Protein AF-0000000087529196 (afdb_homodimer)

Structure (mmCIF, N/CA/C/O backbone):
data_AF-0000000087529196-model_v1
#
loop_
_entity.id
_entity.type
_entity.pdbx_description
1 polymer 'Uncharacterized protein'
#
loop_
_atom_site.group_PDB
_atom_site.id
_atom_site.type_symbol
_atom_site.label_atom_id
_atom_site.label_alt_id
_atom_site.label_comp_id
_atom_site.label_asym_id
_atom_site.label_entity_id
_atom_site.label_seq_id
_atom_site.pdbx_PDB_ins_code
_atom_site.Cartn_x
_atom_site.Cartn_y
_atom_site.Cartn_z
_atom_site.occupancy
_atom_site.B_iso_or_equiv
_atom_site.auth_seq_id
_atom_site.auth_comp_id
_atom_site.auth_asym_id
_atom_site.auth_atom_id
_atom_site.pdbx_PDB_model_num
ATOM 1 N N . MET A 1 1 ? -25.734 -15.461 -1.959 1 20.77 1 MET A N 1
ATOM 2 C CA . MET A 1 1 ? -25.266 -14.266 -2.658 1 20.77 1 MET A CA 1
ATOM 3 C C . MET A 1 1 ? -23.812 -13.969 -2.33 1 20.77 1 MET A C 1
ATOM 5 O O . MET A 1 1 ? -23.5 -13.547 -1.216 1 20.77 1 MET A O 1
ATOM 9 N N . ASN A 1 2 ? -22.688 -14.781 -2.564 1 24.84 2 ASN A N 1
ATOM 10 C CA . ASN A 1 2 ? -21.344 -15.117 -2.094 1 24.84 2 ASN A CA 1
ATOM 11 C C . ASN A 1 2 ? -20.391 -13.938 -2.219 1 24.84 2 ASN A C 1
ATOM 13 O O . ASN A 1 2 ? -20.172 -13.43 -3.32 1 24.84 2 ASN A O 1
ATOM 17 N N . ILE A 1 3 ? -20.547 -12.805 -1.646 1 29.89 3 ILE A N 1
ATOM 18 C CA . ILE A 1 3 ? -20.125 -11.539 -2.23 1 29.89 3 ILE A CA 1
ATOM 19 C C . ILE A 1 3 ? -18.734 -11.695 -2.83 1 29.89 3 ILE A C 1
ATOM 21 O O . ILE A 1 3 ? -17.781 -12.039 -2.123 1 29.89 3 ILE A O 1
ATOM 25 N N . ALA A 1 4 ? -18.453 -12.07 -4.012 1 35.22 4 ALA A N 1
ATOM 26 C CA . ALA A 1 4 ? -17.469 -12.625 -4.938 1 35.22 4 ALA A CA 1
ATOM 27 C C . ALA A 1 4 ? -16.109 -11.938 -4.77 1 35.22 4 ALA A C 1
ATOM 29 O O . ALA A 1 4 ? -15.086 -12.461 -5.207 1 35.22 4 ALA A O 1
ATOM 30 N N . GLY A 1 5 ? -16.094 -10.695 -4.512 1 36.56 5 GLY A N 1
ATOM 31 C CA . GLY A 1 5 ? -15.047 -9.781 -4.945 1 36.56 5 GLY A CA 1
ATOM 32 C C . GLY A 1 5 ? -13.734 -9.992 -4.223 1 36.56 5 GLY A C 1
ATOM 33 O O . GLY A 1 5 ? -12.766 -9.273 -4.461 1 36.56 5 GLY A O 1
ATOM 34 N N . VAL A 1 6 ? -13.836 -9.992 -2.887 1 41.97 6 VAL A N 1
ATOM 35 C CA . VAL A 1 6 ? -12.484 -9.977 -2.332 1 41.97 6 VAL A CA 1
ATOM 36 C C . VAL A 1 6 ? -11.766 -11.273 -2.682 1 41.97 6 VAL A C 1
ATOM 38 O O . VAL A 1 6 ? -12.094 -12.336 -2.154 1 41.97 6 VAL A O 1
ATOM 41 N N . LYS A 1 7 ? -11.68 -11.617 -3.924 1 41.75 7 LYS A N 1
ATOM 42 C CA . LYS A 1 7 ? -10.898 -12.812 -4.254 1 41.75 7 LYS A CA 1
ATOM 43 C C . LYS A 1 7 ? -9.633 -12.891 -3.404 1 41.75 7 LYS A C 1
ATOM 45 O O . LYS A 1 7 ? -9.078 -11.859 -3.01 1 41.75 7 LYS A O 1
ATOM 50 N N . SER A 1 8 ? -9.57 -14.023 -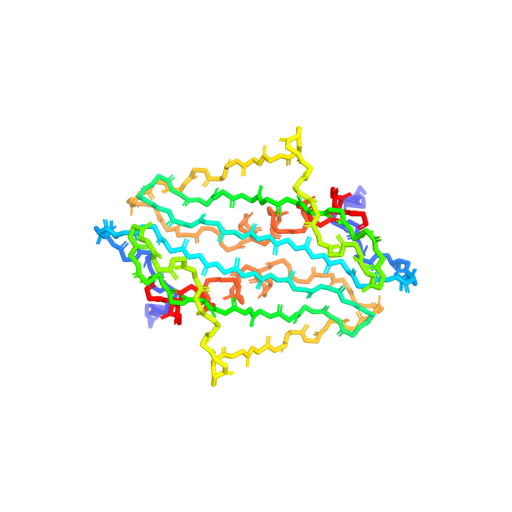2.55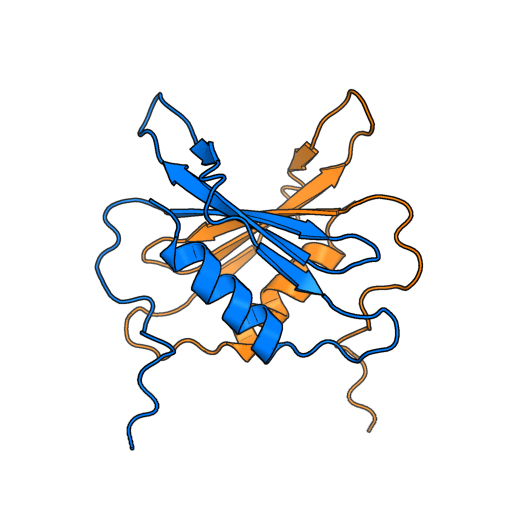3 1 46.09 8 SER A N 1
ATOM 51 C CA . SER A 1 8 ? -8.383 -14.602 -1.935 1 46.09 8 SER A CA 1
ATOM 52 C C . SER A 1 8 ? -7.133 -14.328 -2.77 1 46.09 8 SER A C 1
ATOM 54 O O . SER A 1 8 ? -7.219 -14.156 -3.986 1 46.09 8 SER A O 1
ATOM 56 N N . TRP A 1 9 ? -6.289 -13.383 -2.354 1 49.38 9 TRP A N 1
ATOM 57 C CA . TRP A 1 9 ? -4.98 -13.523 -2.98 1 49.38 9 TRP A CA 1
ATOM 58 C C . TRP A 1 9 ? -4.758 -14.953 -3.451 1 49.38 9 TRP A C 1
ATOM 60 O O . TRP A 1 9 ? -4.754 -15.891 -2.645 1 49.38 9 TRP A O 1
ATOM 70 N N . SER A 1 10 ? -5.617 -15.383 -4.254 1 44.22 10 SER A N 1
ATOM 71 C CA . SER A 1 10 ? -5.652 -16.656 -4.965 1 44.22 10 SER A CA 1
ATOM 72 C C . SER A 1 10 ? -4.316 -17.375 -4.855 1 44.22 10 SER A C 1
ATOM 74 O O . SER A 1 10 ? -4.262 -18.531 -4.41 1 44.22 10 SER A O 1
ATOM 76 N N . THR A 1 11 ? -3.76 -17.656 -5.996 1 46.66 11 THR A N 1
ATOM 77 C CA . THR A 1 11 ? -2.895 -18.594 -6.703 1 46.66 11 THR A CA 1
ATOM 78 C C . THR A 1 11 ? -1.431 -18.359 -6.348 1 46.66 11 THR A C 1
ATOM 80 O O . THR A 1 11 ? -1.063 -17.266 -5.906 1 46.66 11 THR A O 1
ATOM 83 N N . PHE A 1 12 ? -0.723 -19.453 -6.305 1 55.38 12 PHE A N 1
ATOM 84 C CA . PHE A 1 12 ? 0.726 -19.609 -6.375 1 55.38 12 PHE A CA 1
ATOM 85 C C . PHE A 1 12 ? 1.349 -18.469 -7.176 1 55.38 12 PHE A C 1
ATOM 87 O O . PHE A 1 12 ? 1.109 -18.344 -8.383 1 55.38 12 PHE A O 1
ATOM 94 N N . ILE A 1 13 ? 1.535 -17.344 -6.523 1 60.81 13 ILE A N 1
ATOM 95 C CA . ILE A 1 13 ? 2.258 -16.281 -7.207 1 60.81 13 ILE A CA 1
ATOM 96 C C . ILE A 1 13 ? 3.672 -16.75 -7.543 1 60.81 13 ILE A C 1
ATOM 98 O O . ILE A 1 13 ? 4.402 -17.203 -6.664 1 60.81 13 ILE A O 1
ATOM 102 N N . LYS A 1 14 ? 3.857 -16.969 -8.703 1 67.69 14 LYS A N 1
ATOM 103 C CA . LYS A 1 14 ? 5.156 -17.438 -9.18 1 67.69 14 LYS A CA 1
ATOM 104 C C . LYS A 1 14 ? 6.27 -16.469 -8.781 1 67.69 14 LYS A C 1
ATOM 106 O O . LYS A 1 14 ? 7.371 -16.906 -8.43 1 67.69 14 LYS A O 1
ATOM 111 N N . SER A 1 15 ? 5.918 -15.133 -8.836 1 75.25 15 SER A N 1
ATOM 112 C CA . SER A 1 15 ? 6.902 -14.109 -8.492 1 75.25 15 SER A CA 1
ATOM 113 C C . SER A 1 15 ? 6.309 -13.07 -7.547 1 75.25 15 SER A C 1
ATOM 115 O O . SER A 1 15 ? 5.102 -12.82 -7.57 1 75.25 15 SER A O 1
ATOM 117 N N . ALA A 1 16 ? 7.137 -12.578 -6.766 1 85.5 16 ALA A N 1
ATOM 118 C CA . ALA A 1 16 ? 6.727 -11.523 -5.848 1 85.5 16 ALA A CA 1
ATOM 119 C C . ALA A 1 16 ? 6.168 -10.32 -6.609 1 85.5 16 ALA A C 1
ATOM 121 O O . ALA A 1 16 ? 6.707 -9.93 -7.648 1 85.5 16 ALA A O 1
ATOM 122 N N . LYS A 1 17 ? 5.055 -9.906 -6.184 1 93.12 17 LYS A N 1
ATOM 123 C CA . LYS A 1 17 ? 4.465 -8.688 -6.727 1 93.12 17 LYS A CA 1
ATOM 124 C C . LYS A 1 17 ? 4.844 -7.469 -5.887 1 93.12 17 LYS A C 1
ATOM 126 O O . LYS A 1 17 ? 5.195 -7.605 -4.711 1 93.12 17 LYS A O 1
ATOM 131 N N . TYR A 1 18 ? 4.805 -6.309 -6.586 1 95.94 18 TYR A N 1
ATOM 132 C CA . TYR A 1 18 ? 5.281 -5.078 -5.961 1 95.94 18 TYR A CA 1
ATOM 133 C C . TYR A 1 18 ? 4.391 -3.9 -6.332 1 95.94 18 TYR A C 1
ATOM 135 O O . TYR A 1 18 ? 3.986 -3.758 -7.488 1 95.94 18 TYR A O 1
ATOM 143 N N . CYS A 1 19 ? 4.047 -3.082 -5.316 1 98.12 19 CYS A N 1
ATOM 144 C CA . CYS A 1 19 ? 3.414 -1.792 -5.57 1 98.12 19 CYS A CA 1
ATOM 145 C C . CYS A 1 19 ? 3.996 -0.711 -4.668 1 98.12 19 CYS A C 1
ATOM 147 O O . CYS A 1 19 ? 4.742 -1.013 -3.732 1 98.12 19 CYS A O 1
ATOM 149 N N . SER A 1 20 ? 3.789 0.489 -5.094 1 98.31 20 SER A N 1
ATOM 150 C CA . SER A 1 20 ? 4.109 1.616 -4.223 1 98.31 20 SER A CA 1
ATOM 151 C C . SER A 1 20 ? 2.879 2.48 -3.963 1 98.31 20 SER A C 1
ATOM 153 O O . SER A 1 20 ? 1.909 2.434 -4.723 1 98.31 20 SER A O 1
ATOM 155 N N . ILE A 1 21 ? 2.881 3.143 -2.848 1 97.56 21 ILE A N 1
ATOM 156 C CA . ILE A 1 21 ? 1.765 3.988 -2.439 1 97.56 21 ILE A CA 1
ATOM 157 C C . ILE A 1 21 ? 2.287 5.344 -1.972 1 97.56 21 ILE A C 1
ATOM 159 O O . ILE A 1 21 ? 3.234 5.414 -1.185 1 97.56 21 ILE A O 1
ATOM 163 N N . GLU A 1 22 ? 1.769 6.375 -2.516 1 94.88 22 GLU A N 1
ATOM 164 C CA . GLU A 1 22 ? 2.033 7.746 -2.09 1 94.88 22 GLU A CA 1
ATOM 165 C C . GLU A 1 22 ? 0.861 8.312 -1.291 1 94.88 22 GLU A C 1
ATOM 167 O O . GLU A 1 22 ? -0.3 8.086 -1.637 1 94.88 22 GLU A O 1
ATOM 172 N N . G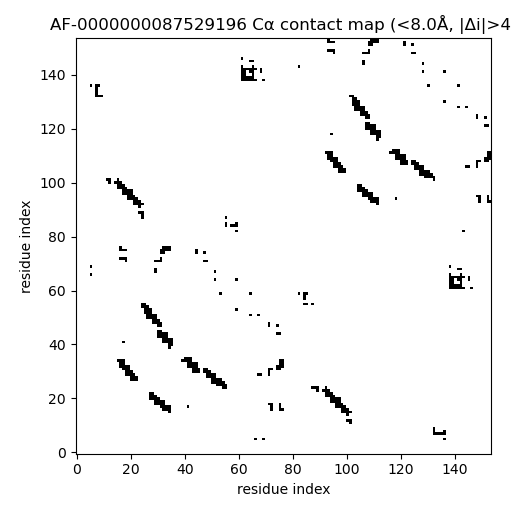LN A 1 23 ? 1.155 8.992 -0.224 1 91.94 23 GLN A N 1
ATOM 173 C CA . GLN A 1 23 ? 0.141 9.688 0.563 1 91.94 23 GLN A CA 1
ATOM 174 C C . GLN A 1 23 ? 0.414 11.188 0.615 1 91.94 23 GLN A C 1
ATOM 176 O O . GLN A 1 23 ? 1.546 11.609 0.863 1 91.94 23 GLN A O 1
ATOM 181 N N . ASP A 1 24 ? -0.635 12 0.277 1 86.38 24 ASP A N 1
ATOM 182 C CA . ASP A 1 24 ? -0.587 13.438 0.5 1 86.38 24 ASP A CA 1
ATOM 183 C C . ASP A 1 24 ? -1.895 13.945 1.104 1 86.38 24 ASP A C 1
ATOM 185 O O . ASP A 1 24 ? -2.662 13.164 1.675 1 86.38 24 ASP A O 1
ATOM 189 N N . ASN A 1 25 ? -2.088 15.234 1.101 1 82.06 25 ASN A N 1
ATOM 190 C CA . ASN A 1 25 ? -3.248 15.836 1.755 1 82.06 25 ASN A CA 1
ATOM 191 C C . ASN A 1 25 ? -4.547 15.438 1.062 1 82.06 25 ASN A C 1
ATOM 193 O O . ASN A 1 25 ? -5.629 15.586 1.633 1 82.06 25 ASN A O 1
ATOM 197 N N . GLU A 1 26 ? -4.363 14.93 -0.138 1 83.12 26 GLU A N 1
ATOM 198 C CA . GLU A 1 26 ? -5.547 14.578 -0.911 1 83.12 26 GLU A CA 1
ATOM 199 C C . GLU A 1 26 ? -5.941 13.117 -0.676 1 83.12 26 GLU A C 1
ATOM 201 O O . GLU A 1 26 ? -7.082 12.734 -0.939 1 83.12 26 GLU A O 1
ATOM 206 N N . GLY A 1 27 ? -5.051 12.289 -0.193 1 89.62 27 GLY A N 1
ATOM 207 C CA . GLY A 1 27 ? -5.34 10.883 0.029 1 89.62 27 GLY A CA 1
ATOM 208 C C . GLY A 1 27 ? -4.191 9.969 -0.359 1 89.62 27 GLY A C 1
ATOM 209 O O . GLY A 1 27 ? -3.029 10.281 -0.1 1 89.62 27 GLY A O 1
ATOM 210 N N . PHE A 1 28 ? -4.566 8.766 -0.909 1 93.06 28 PHE A N 1
ATOM 211 C CA . PHE A 1 28 ? -3.596 7.742 -1.268 1 93.06 28 PHE A CA 1
ATOM 212 C C . PHE A 1 28 ? -3.57 7.523 -2.775 1 93.06 28 PHE A C 1
ATOM 214 O O . PHE A 1 28 ? -4.621 7.453 -3.416 1 93.06 28 PHE A O 1
ATOM 221 N N . ARG A 1 29 ? -2.383 7.547 -3.318 1 96.38 29 ARG A N 1
ATOM 222 C CA . ARG A 1 29 ? -2.182 7.125 -4.699 1 96.38 29 ARG A CA 1
ATOM 223 C C . ARG A 1 29 ? -1.562 5.734 -4.766 1 96.38 29 ARG A C 1
ATOM 225 O O . ARG A 1 29 ? -0.479 5.504 -4.227 1 96.38 29 ARG A O 1
ATOM 232 N N . PHE A 1 30 ? -2.23 4.809 -5.387 1 97.88 30 PHE A N 1
ATOM 233 C CA . PHE A 1 30 ? -1.813 3.418 -5.52 1 97.88 30 PHE A CA 1
ATOM 234 C C . PHE A 1 30 ? -1.179 3.17 -6.883 1 97.88 30 PHE A C 1
ATOM 236 O O . PHE A 1 30 ? -1.797 3.428 -7.918 1 97.88 30 PHE A O 1
ATOM 243 N N . ILE A 1 31 ? 0.074 2.641 -6.871 1 98.62 31 ILE A N 1
ATOM 244 C CA . ILE A 1 31 ? 0.897 2.549 -8.07 1 98.62 31 ILE A CA 1
ATOM 245 C C . ILE A 1 31 ? 1.336 1.103 -8.289 1 98.62 31 ILE A C 1
ATOM 247 O O . ILE A 1 31 ? 2.275 0.629 -7.645 1 98.62 31 ILE A O 1
ATOM 251 N N . PRO A 1 32 ? 0.719 0.384 -9.195 1 98.19 32 PRO A N 1
ATOM 252 C CA . PRO A 1 32 ? 1.13 -0.992 -9.484 1 98.19 32 PRO A CA 1
ATOM 253 C C . PRO A 1 32 ? 2.396 -1.064 -10.336 1 98.19 32 PRO A C 1
ATOM 255 O O . PRO A 1 32 ? 2.664 -0.158 -11.125 1 98.19 32 PRO A O 1
ATOM 258 N N . HIS A 1 33 ? 3.16 -2.098 -10.156 1 97.88 33 HIS A N 1
ATOM 259 C CA . HIS A 1 33 ? 4.406 -2.258 -10.891 1 97.88 33 HIS A CA 1
ATOM 260 C C . HIS A 1 33 ? 4.449 -3.602 -11.617 1 97.88 33 HIS A C 1
ATOM 262 O O . HIS A 1 33 ? 3.826 -4.57 -11.172 1 97.88 33 HIS A O 1
ATOM 268 N N . LYS A 1 34 ? 5.102 -3.684 -12.68 1 95.88 34 LYS A N 1
ATOM 269 C CA . LYS A 1 34 ? 5.488 -4.902 -13.391 1 95.88 34 LYS A CA 1
ATOM 270 C C . LYS A 1 34 ? 6.887 -5.355 -12.977 1 95.88 34 LYS A C 1
ATOM 272 O O . LYS A 1 34 ? 7.828 -4.562 -12.992 1 95.88 34 LYS A O 1
ATOM 277 N N . ASN A 1 35 ? 6.984 -6.551 -12.492 1 93.69 35 ASN A N 1
ATOM 278 C CA . ASN A 1 35 ? 8.281 -7.172 -12.242 1 93.69 35 ASN A CA 1
ATOM 279 C C . ASN A 1 35 ? 8.961 -7.594 -13.539 1 93.69 35 ASN A C 1
ATOM 281 O O . ASN A 1 35 ? 8.492 -8.508 -14.227 1 93.69 35 ASN A O 1
ATOM 285 N N . MET A 1 36 ? 10.023 -6.926 -13.875 1 92.69 36 MET A N 1
ATOM 286 C CA . MET A 1 36 ? 10.695 -7.129 -15.156 1 92.69 36 MET A CA 1
ATOM 287 C C . MET A 1 36 ? 11.734 -8.242 -15.055 1 92.69 36 MET A C 1
ATOM 289 O O . MET A 1 36 ? 12.57 -8.398 -15.953 1 92.69 36 MET A O 1
ATOM 293 N N . GLY A 1 37 ? 11.656 -8.969 -13.969 1 86.31 37 GLY A N 1
ATOM 294 C CA . GLY A 1 37 ? 12.562 -10.086 -13.758 1 86.31 37 GLY A CA 1
ATOM 295 C C . GLY A 1 37 ? 13.844 -9.68 -13.055 1 86.31 37 GLY A C 1
ATOM 296 O O . GLY A 1 37 ? 13.984 -8.539 -12.609 1 86.31 37 GLY A O 1
ATOM 297 N N . LYS A 1 38 ? 14.844 -10.594 -12.828 1 83.06 38 LYS A N 1
ATOM 298 C CA . LYS A 1 38 ? 16.062 -10.531 -12.023 1 83.06 38 LYS A CA 1
ATOM 299 C C . LYS A 1 38 ? 16.875 -9.281 -12.359 1 83.06 38 LYS A C 1
ATOM 301 O O . LYS A 1 38 ? 17.406 -8.625 -11.461 1 83.06 38 LYS A O 1
ATOM 306 N N . ASN A 1 39 ? 16.891 -8.867 -13.562 1 86.56 39 ASN A N 1
ATOM 307 C CA . ASN A 1 39 ? 17.766 -7.762 -13.938 1 86.56 39 ASN A CA 1
ATOM 308 C C . ASN A 1 39 ? 16.969 -6.559 -14.438 1 86.56 39 ASN A C 1
ATOM 310 O O . ASN A 1 39 ? 17.547 -5.551 -14.844 1 86.56 39 ASN A O 1
ATOM 314 N N . GLY A 1 40 ? 15.734 -6.691 -14.484 1 90.25 40 GLY A N 1
ATOM 315 C CA . GLY A 1 40 ? 14.945 -5.645 -15.117 1 90.25 40 GLY A CA 1
ATOM 316 C C . GLY A 1 40 ? 14.305 -4.695 -14.125 1 90.25 40 GLY A C 1
ATOM 317 O O . GLY A 1 40 ? 13.789 -3.643 -14.508 1 90.25 40 GLY A O 1
ATOM 318 N N . GLY A 1 41 ? 14.328 -5.039 -12.812 1 90.81 41 GLY A N 1
ATOM 319 C CA . GLY A 1 41 ? 13.719 -4.184 -11.805 1 90.81 41 GLY A CA 1
ATOM 320 C C . GLY A 1 41 ? 12.203 -4.125 -11.914 1 90.81 41 GLY A C 1
ATOM 321 O O . GLY A 1 41 ? 11.562 -5.129 -12.219 1 90.81 41 GLY A O 1
ATOM 322 N N . TYR A 1 42 ? 11.555 -3.037 -11.438 1 94.25 42 TYR A N 1
ATOM 323 C CA . TYR A 1 42 ? 10.117 -2.811 -11.477 1 94.25 42 TYR A CA 1
ATOM 324 C C . TYR A 1 42 ? 9.781 -1.58 -12.312 1 94.25 42 TYR A C 1
ATOM 326 O O . TYR A 1 42 ? 10.484 -0.567 -12.242 1 94.25 42 TYR A O 1
ATOM 334 N N . GLU A 1 43 ? 8.758 -1.793 -13.148 1 96.81 43 GLU A N 1
ATOM 335 C CA . GLU A 1 43 ? 8.25 -0.678 -13.945 1 96.81 43 GLU A CA 1
ATOM 336 C C . GLU A 1 43 ? 6.805 -0.355 -13.586 1 96.81 43 GLU A C 1
ATOM 338 O O . GLU A 1 43 ? 5.988 -1.262 -13.398 1 96.81 43 GLU A O 1
ATOM 343 N N . VAL A 1 44 ? 6.52 0.984 -13.609 1 97.94 44 VAL A N 1
ATOM 344 C CA . VAL A 1 44 ? 5.168 1.429 -13.273 1 97.94 44 VAL A CA 1
ATOM 345 C C . VAL A 1 44 ? 4.203 1.034 -14.391 1 97.94 44 VAL A C 1
ATOM 347 O O . VAL A 1 44 ? 4.512 1.198 -15.57 1 97.94 44 VAL A O 1
ATOM 350 N N . ILE A 1 45 ? 3.082 0.42 -13.992 1 98 45 ILE A N 1
ATOM 351 C CA . ILE A 1 45 ? 1.964 0.255 -14.914 1 98 45 ILE A CA 1
ATOM 352 C C . ILE A 1 45 ? 1.055 1.479 -14.852 1 98 45 ILE A C 1
ATOM 354 O O . ILE A 1 45 ? 0.062 1.486 -14.117 1 98 45 ILE A O 1
ATOM 358 N N . GLN A 1 46 ? 1.354 2.465 -15.648 1 98.12 46 GLN A N 1
ATOM 359 C CA . GLN A 1 46 ? 0.811 3.814 -15.547 1 98.12 46 GLN A CA 1
ATOM 360 C C . GLN A 1 46 ? -0.707 3.811 -15.695 1 98.12 46 GLN A C 1
ATOM 362 O O . GLN A 1 46 ? -1.408 4.559 -15.008 1 98.12 46 GLN A O 1
ATOM 367 N N . GLN A 1 47 ? -1.207 2.947 -16.531 1 97.94 47 GLN A N 1
ATOM 368 C CA . GLN A 1 47 ? -2.623 2.982 -16.875 1 97.94 47 GLN A CA 1
ATOM 369 C C . GLN A 1 47 ? -3.488 2.5 -15.719 1 97.94 47 GLN A C 1
ATOM 371 O O . GLN A 1 47 ? -4.703 2.713 -15.711 1 97.94 47 GLN A O 1
ATOM 376 N N . ASN A 1 48 ? -2.893 1.832 -14.758 1 98.06 48 ASN A N 1
ATOM 377 C CA . ASN A 1 48 ? -3.672 1.26 -13.664 1 98.06 48 ASN A CA 1
ATOM 378 C C . ASN A 1 48 ? -3.4 1.979 -12.352 1 98.06 48 ASN A C 1
ATOM 380 O O . ASN A 1 48 ? -3.771 1.49 -11.281 1 98.06 48 ASN A O 1
ATOM 384 N N . VAL A 1 49 ? -2.729 3.166 -12.406 1 98.31 49 VAL A N 1
ATOM 385 C CA . VAL A 1 49 ? -2.562 4 -11.227 1 98.31 49 VAL A CA 1
ATOM 386 C C . VAL A 1 49 ? -3.904 4.613 -10.828 1 98.31 49 VAL A C 1
ATOM 388 O O . VAL A 1 49 ? -4.66 5.07 -11.688 1 98.31 49 VAL A O 1
ATOM 391 N N . PHE A 1 50 ? -4.203 4.566 -9.438 1 97.88 50 PHE A N 1
ATOM 392 C CA . PHE A 1 50 ? -5.457 5.18 -9.008 1 97.88 50 PHE A CA 1
ATOM 393 C C . PHE A 1 50 ? -5.305 5.832 -7.641 1 97.88 50 PHE A C 1
ATOM 395 O O . PHE A 1 50 ? -4.359 5.531 -6.906 1 97.88 50 PHE A O 1
ATOM 402 N N . THR A 1 51 ? -6.289 6.773 -7.352 1 95.62 51 THR A N 1
ATOM 403 C CA . THR A 1 51 ? -6.254 7.547 -6.117 1 95.62 51 THR A CA 1
ATOM 404 C C . THR A 1 51 ? -7.488 7.258 -5.266 1 95.62 51 THR A C 1
ATOM 406 O O . THR A 1 51 ? -8.602 7.176 -5.785 1 95.62 51 THR A O 1
ATOM 409 N N . LEU A 1 52 ? -7.238 6.941 -4.043 1 94.56 52 LEU A N 1
ATOM 410 C CA . LEU A 1 52 ? -8.289 6.941 -3.031 1 94.56 52 LEU A CA 1
ATOM 411 C C . LEU A 1 52 ? -8.328 8.273 -2.281 1 94.56 52 LEU A C 1
ATOM 413 O O . LEU A 1 52 ? -7.438 8.555 -1.477 1 94.56 52 LEU A O 1
ATOM 417 N N . LYS A 1 53 ? -9.328 9.07 -2.586 1 89.25 53 LYS A N 1
ATOM 418 C CA . LYS A 1 53 ? -9.484 10.344 -1.893 1 89.25 53 LYS A CA 1
ATOM 419 C C . LYS A 1 53 ? -9.984 10.141 -0.468 1 89.25 53 LYS A C 1
ATOM 421 O O . LYS A 1 53 ? -10.945 9.391 -0.244 1 89.25 53 LYS A O 1
ATOM 426 N N . THR A 1 54 ? -9.203 10.555 0.406 1 80.12 54 THR A N 1
ATOM 427 C CA . THR A 1 54 ? -9.609 10.539 1.807 1 80.12 54 THR A CA 1
ATOM 428 C C . THR A 1 54 ? -9.656 11.953 2.377 1 80.12 54 THR A C 1
ATOM 430 O O . THR A 1 54 ? -8.609 12.562 2.615 1 80.12 54 THR A O 1
ATOM 433 N N . PRO A 1 55 ? -10.711 12.57 2.385 1 66.06 55 PRO A N 1
ATOM 434 C CA . PRO A 1 55 ? -10.766 13.922 2.943 1 66.06 55 PRO A CA 1
ATOM 435 C C . PRO A 1 55 ? -10.242 13.984 4.379 1 66.06 55 PRO A C 1
ATOM 437 O O . PRO A 1 55 ? -10.383 13.023 5.133 1 66.06 55 PRO A O 1
ATOM 440 N N . PHE A 1 56 ? -9.445 14.984 4.645 1 63.06 56 PHE A N 1
ATOM 441 C CA . PHE A 1 56 ? -8.758 15.203 5.91 1 63.06 56 PHE A CA 1
ATOM 442 C C . PHE A 1 56 ? -9.719 15.062 7.086 1 63.06 56 PHE A C 1
ATOM 444 O O . PHE A 1 56 ? -9.336 14.617 8.164 1 63.06 56 PHE A O 1
ATOM 451 N N . ASP A 1 57 ? -10.945 15.336 6.895 1 63.59 57 ASP A N 1
ATOM 452 C CA . ASP A 1 57 ? -11.891 15.398 8.008 1 63.59 57 ASP A CA 1
ATOM 453 C C . ASP A 1 57 ? -12.641 14.078 8.156 1 63.59 57 ASP A C 1
ATOM 455 O O . ASP A 1 57 ? -13.469 13.93 9.062 1 63.59 57 ASP A O 1
ATOM 459 N N . GLU A 1 58 ? -12.211 13.188 7.406 1 67 58 GLU A N 1
ATOM 460 C CA . GLU A 1 58 ? -12.961 11.938 7.465 1 67 58 GLU A CA 1
ATOM 461 C C . GLU A 1 58 ? -12.156 10.836 8.148 1 67 58 GLU A C 1
ATOM 463 O O . GLU A 1 58 ? -10.93 10.828 8.078 1 67 58 GLU A O 1
ATOM 468 N N . ILE A 1 59 ? -12.859 10.086 9.023 1 72.19 59 ILE A N 1
ATOM 469 C CA . ILE A 1 59 ? -12.273 8.891 9.617 1 72.19 59 ILE A CA 1
ATOM 470 C C . ILE A 1 59 ? -11.82 7.934 8.516 1 72.19 59 ILE A C 1
ATOM 472 O O . ILE A 1 59 ? -12.562 7.691 7.562 1 72.19 59 ILE A O 1
ATOM 476 N N . LEU A 1 60 ? -10.617 7.535 8.672 1 77.44 60 LEU A N 1
ATOM 477 C CA . LEU A 1 60 ? -10.086 6.598 7.688 1 77.44 60 LEU A CA 1
ATOM 478 C C . LEU A 1 60 ? -10.891 5.305 7.68 1 77.44 60 LEU A C 1
ATOM 480 O O . LEU A 1 60 ? -11.125 4.707 8.734 1 77.44 60 LEU A O 1
ATOM 484 N N . ASP A 1 61 ? -11.445 5.016 6.562 1 87.25 61 ASP A N 1
ATOM 485 C CA . ASP A 1 61 ? -12.078 3.713 6.355 1 87.25 61 ASP A CA 1
ATOM 486 C C . ASP A 1 61 ? -11.039 2.654 5.984 1 87.25 61 ASP A C 1
ATOM 488 O O . ASP A 1 61 ? -10.672 2.52 4.816 1 87.25 61 ASP A O 1
ATOM 492 N N . LEU A 1 62 ? -10.633 1.922 7.031 1 88.31 62 LEU A N 1
ATOM 493 C CA . LEU A 1 62 ? -9.547 0.961 6.867 1 88.31 62 LEU A CA 1
ATOM 494 C C . LEU A 1 62 ? -9.938 -0.129 5.871 1 88.31 62 LEU A C 1
ATOM 496 O O . LEU A 1 62 ? -9.086 -0.615 5.117 1 88.31 62 LEU A O 1
ATOM 500 N N . ALA A 1 63 ? -11.188 -0.501 5.906 1 89.38 63 ALA A N 1
ATOM 501 C CA . ALA A 1 63 ? -11.641 -1.517 4.953 1 89.38 63 ALA A CA 1
ATOM 502 C C . ALA A 1 63 ? -11.523 -1.011 3.52 1 89.38 63 ALA A C 1
ATOM 504 O O . ALA A 1 63 ? -11.172 -1.77 2.613 1 89.38 63 ALA A O 1
ATOM 505 N N . LYS A 1 64 ? -11.828 0.212 3.379 1 91.38 64 LYS A N 1
ATOM 506 C CA . LYS A 1 64 ? -11.703 0.812 2.055 1 91.38 64 LYS A CA 1
ATOM 507 C C . LYS A 1 64 ? -10.242 0.894 1.621 1 91.38 64 LYS A C 1
ATOM 509 O O . LYS A 1 64 ? -9.922 0.663 0.453 1 91.38 64 LYS A O 1
ATOM 514 N N . ILE A 1 65 ? -9.438 1.249 2.533 1 91.88 65 ILE A N 1
ATOM 515 C CA . ILE A 1 65 ? -8 1.298 2.262 1 91.88 65 ILE A CA 1
ATOM 516 C C . ILE A 1 65 ? -7.492 -0.1 1.919 1 91.88 65 ILE A C 1
ATOM 518 O O . ILE A 1 65 ? -6.766 -0.28 0.94 1 91.88 65 ILE A O 1
ATOM 522 N N . GLY A 1 66 ? -7.855 -1.023 2.709 1 93.38 66 GLY A N 1
ATOM 523 C CA . GLY A 1 66 ? -7.488 -2.402 2.434 1 93.38 66 GLY A CA 1
ATOM 524 C C . GLY A 1 66 ? -7.98 -2.895 1.086 1 93.38 66 GLY A C 1
ATOM 525 O O . GLY A 1 66 ? -7.25 -3.58 0.365 1 93.38 66 GLY A O 1
ATOM 526 N N . ASP A 1 67 ? -9.188 -2.561 0.809 1 92.62 67 ASP A N 1
ATOM 527 C CA . ASP A 1 67 ? -9.75 -2.918 -0.489 1 92.62 67 ASP A CA 1
ATOM 528 C C . ASP A 1 67 ? -8.938 -2.311 -1.629 1 92.62 67 ASP A C 1
ATOM 530 O O . ASP A 1 67 ? -8.711 -2.961 -2.652 1 92.62 67 ASP A O 1
ATOM 534 N N . SER A 1 68 ? -8.5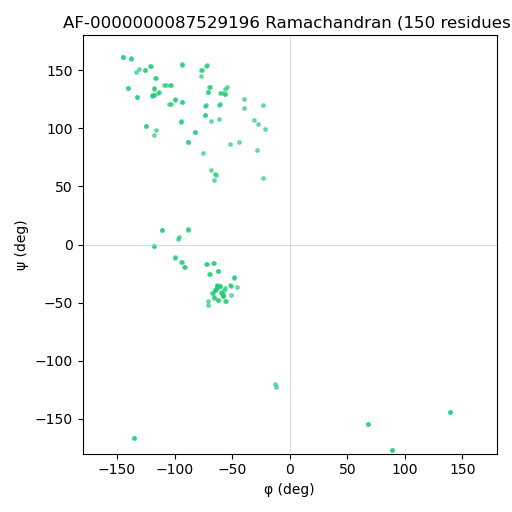39 -1.076 -1.447 1 95.44 68 SER A N 1
ATOM 535 C CA . SER A 1 68 ? -7.746 -0.394 -2.463 1 95.44 68 SER A CA 1
ATOM 536 C C . SER A 1 68 ? -6.387 -1.06 -2.639 1 95.44 68 SER A C 1
ATOM 538 O O . SER A 1 68 ? -5.895 -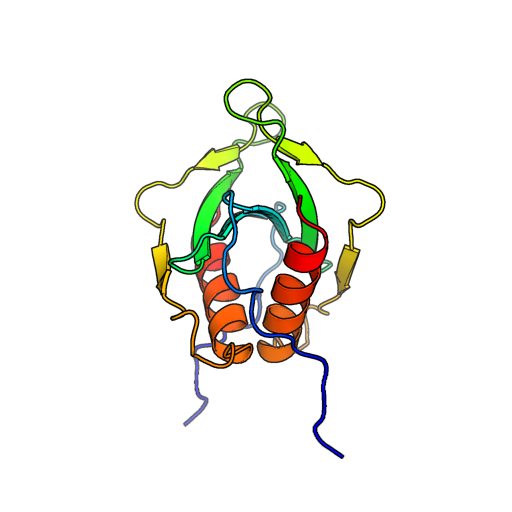1.188 -3.762 1 95.44 68 SER A O 1
ATOM 540 N N . LEU A 1 69 ? -5.801 -1.481 -1.58 1 94.75 69 LEU A N 1
ATOM 541 C CA . LEU A 1 69 ? -4.531 -2.193 -1.676 1 94.75 69 LEU A CA 1
ATOM 542 C C . LEU A 1 69 ? -4.707 -3.529 -2.391 1 94.75 69 LEU A C 1
ATOM 544 O O . LEU A 1 69 ? -3.896 -3.895 -3.242 1 94.75 69 LEU A O 1
ATOM 548 N N . ASN A 1 70 ? -5.68 -4.184 -2.012 1 91 70 ASN A N 1
ATOM 549 C CA . ASN A 1 70 ? -5.961 -5.438 -2.705 1 91 70 ASN A CA 1
ATOM 550 C C . ASN A 1 70 ? -6.129 -5.223 -4.207 1 91 70 ASN A C 1
ATOM 552 O O . ASN A 1 70 ? -5.582 -5.977 -5.008 1 91 70 ASN A O 1
ATOM 556 N N . LYS A 1 71 ? -6.91 -4.277 -4.547 1 94.19 71 LYS A N 1
ATOM 557 C CA . LYS A 1 71 ? -7.176 -3.957 -5.945 1 94.19 71 LYS A CA 1
ATOM 558 C C . LYS A 1 71 ? -5.887 -3.633 -6.691 1 94.19 71 LYS A C 1
ATOM 560 O O . LYS A 1 71 ? -5.699 -4.059 -7.832 1 94.19 71 LYS A O 1
ATOM 565 N N . VAL A 1 72 ? -4.973 -2.812 -6.066 1 96.88 72 VAL A N 1
ATOM 566 C CA . VAL A 1 72 ? -3.77 -2.42 -6.789 1 96.88 72 VAL A CA 1
ATOM 567 C C . VAL A 1 72 ? -2.926 -3.656 -7.098 1 96.88 72 VAL A C 1
ATOM 569 O O . VAL A 1 72 ? -2.285 -3.729 -8.148 1 96.88 72 VAL A O 1
ATOM 572 N N . PHE A 1 73 ? -2.887 -4.633 -6.238 1 93.62 73 PHE A N 1
ATOM 573 C CA . PHE A 1 73 ? -2.086 -5.824 -6.48 1 93.62 73 PHE A CA 1
ATOM 574 C C . PHE A 1 73 ? -2.682 -6.66 -7.605 1 93.62 73 PHE A C 1
ATOM 576 O O . PHE A 1 73 ? -1.969 -7.418 -8.266 1 93.62 73 PHE A O 1
ATOM 583 N N . GLU A 1 74 ? -3.939 -6.562 -7.852 1 91.56 74 GLU A N 1
ATOM 584 C CA . GLU A 1 74 ? -4.547 -7.219 -9.008 1 91.56 74 GLU A CA 1
ATOM 585 C C . GLU A 1 74 ? -3.971 -6.68 -10.312 1 91.56 74 GLU A C 1
ATOM 587 O O . GLU A 1 74 ? -3.994 -7.363 -11.336 1 91.56 74 GLU A O 1
ATOM 592 N N . PHE A 1 75 ? -3.439 -5.461 -10.203 1 95.44 75 PHE A N 1
ATOM 593 C CA . PHE A 1 75 ? -2.918 -4.816 -11.398 1 95.44 75 PHE A CA 1
ATOM 594 C C . PHE A 1 75 ? -1.424 -5.074 -11.547 1 95.44 75 PHE A C 1
ATOM 596 O O . PHE A 1 75 ? -0.837 -4.785 -12.594 1 95.44 75 PHE A O 1
ATOM 603 N N . CYS A 1 76 ? -0.789 -5.547 -10.469 1 94.69 76 CYS A N 1
ATOM 604 C CA . CYS A 1 76 ? 0.643 -5.816 -10.539 1 94.69 76 CYS A CA 1
ATOM 605 C C . CYS A 1 76 ? 0.923 -7.055 -11.375 1 94.69 76 CYS A C 1
ATOM 607 O O . CYS A 1 76 ? 0.082 -7.949 -11.469 1 94.69 76 CYS A O 1
ATOM 609 N N . GLU A 1 77 ? 2.191 -7.094 -12 1 90.5 77 GLU A N 1
ATOM 610 C CA . GLU A 1 77 ? 2.576 -8.188 -12.891 1 90.5 77 GLU A CA 1
ATOM 611 C C . GLU A 1 77 ? 3.924 -8.773 -12.492 1 90.5 77 GLU A C 1
ATOM 613 O O . GLU A 1 77 ? 4.789 -8.07 -11.977 1 90.5 77 GLU A O 1
ATOM 618 N N . MET B 1 1 ? -15.195 3.91 26.188 1 20.47 1 MET B N 1
ATOM 619 C CA . MET B 1 1 ? -13.766 3.635 26.047 1 20.47 1 MET B CA 1
ATOM 620 C C . MET B 1 1 ? -13.281 3.949 24.641 1 20.47 1 MET B C 1
ATOM 622 O O . MET B 1 1 ? -13.773 3.375 23.672 1 20.47 1 MET B O 1
ATOM 626 N N . ASN B 1 2 ? -13 5.141 23.969 1 24.62 2 ASN B N 1
ATOM 627 C CA . ASN B 1 2 ? -13.117 5.754 22.641 1 24.62 2 ASN B CA 1
ATOM 628 C C . ASN B 1 2 ? -12.195 5.09 21.641 1 24.62 2 ASN B C 1
ATOM 630 O O . ASN B 1 2 ? -10.984 5.012 21.844 1 24.62 2 ASN B O 1
ATOM 634 N N . ILE B 1 3 ? -12.164 3.92 21.188 1 29.97 3 ILE B N 1
ATOM 635 C CA . ILE B 1 3 ? -11.008 3.061 20.953 1 29.97 3 ILE B CA 1
ATOM 636 C C . ILE B 1 3 ? -9.969 3.803 20.109 1 29.97 3 ILE B C 1
ATOM 638 O O . ILE B 1 3 ? -10.258 4.223 18.984 1 29.97 3 ILE B O 1
ATOM 642 N N . ALA B 1 4 ? -9.031 4.605 20.547 1 34.88 4 ALA B N 1
ATOM 643 C CA . ALA B 1 4 ? -8.188 5.766 20.266 1 34.88 4 ALA B CA 1
ATOM 644 C C . ALA B 1 4 ? -7.488 5.625 18.922 1 34.88 4 ALA B C 1
ATOM 646 O O . ALA B 1 4 ? -7.133 6.625 18.297 1 34.88 4 ALA B O 1
ATOM 647 N N . GLY B 1 5 ? -6.957 4.516 18.578 1 36.69 5 GLY B N 1
ATOM 648 C CA . GLY B 1 5 ? -5.711 4.285 17.875 1 36.69 5 GLY B CA 1
ATOM 649 C C . GLY B 1 5 ? -5.77 4.699 16.406 1 36.69 5 GLY B C 1
ATOM 650 O O . GLY B 1 5 ? -4.812 4.484 15.664 1 36.69 5 GLY B O 1
ATOM 651 N N . VAL B 1 6 ? -6.793 4.262 15.758 1 41.69 6 VAL B N 1
ATOM 652 C CA . VAL B 1 6 ? -6.531 4.496 14.344 1 41.69 6 VAL B CA 1
ATOM 653 C C . VAL B 1 6 ? -6.449 5.996 14.07 1 41.69 6 VAL B C 1
ATOM 655 O O . VAL B 1 6 ? -7.457 6.707 14.156 1 41.69 6 VAL B O 1
ATOM 658 N N . LYS B 1 7 ? -5.523 6.727 14.688 1 42.28 7 LYS B N 1
ATOM 659 C CA . LYS B 1 7 ? -5.328 8.148 14.398 1 42.28 7 LYS B CA 1
ATOM 660 C C . LYS B 1 7 ? -5.469 8.422 12.906 1 42.28 7 LYS B C 1
ATOM 662 O O . LYS B 1 7 ? -5.207 7.547 12.078 1 42.28 7 LYS B O 1
ATOM 667 N N . SER B 1 8 ? -6.422 9.406 12.547 1 46.47 8 SER B N 1
ATOM 668 C CA . SER B 1 8 ? -6.602 10.234 11.359 1 46.47 8 SER B CA 1
ATOM 669 C C . SER B 1 8 ? -5.262 10.547 10.695 1 46.47 8 SER B C 1
ATOM 671 O O . SER B 1 8 ? -4.223 10.539 11.359 1 46.47 8 SER B O 1
ATOM 673 N N . TRP B 1 9 ? -4.988 9.93 9.539 1 49.25 9 TRP B N 1
ATOM 674 C CA . TRP B 1 9 ? -3.885 10.57 8.836 1 49.25 9 TRP B CA 1
ATOM 675 C C . TRP B 1 9 ? -3.703 12.008 9.305 1 49.25 9 TRP B C 1
ATOM 677 O O . TRP B 1 9 ? -4.684 12.719 9.539 1 49.25 9 TRP B O 1
ATOM 687 N N . SER B 1 10 ? -2.812 12.227 10.125 1 45.94 10 SER B N 1
ATOM 688 C CA . SER B 1 10 ? -2.357 13.539 10.562 1 45.94 10 SER B CA 1
ATOM 689 C C . SER B 1 10 ? -2.67 14.609 9.523 1 45.94 10 SER B C 1
ATOM 691 O O . SER B 1 10 ? -2.697 14.328 8.32 1 45.94 10 SER B O 1
ATOM 693 N N . THR B 1 11 ? -3.451 15.602 9.891 1 48.81 11 THR B N 1
ATOM 694 C CA . THR B 1 11 ? -3.674 16.859 9.203 1 48.81 11 THR B CA 1
ATOM 695 C C . THR B 1 11 ? -2.643 17.062 8.094 1 48.81 11 THR B C 1
ATOM 697 O O . THR B 1 11 ? -2.854 16.625 6.957 1 48.81 11 THR B O 1
ATOM 700 N N . PHE B 1 12 ? -1.871 18.156 8.219 1 54.62 12 PHE B N 1
ATOM 701 C CA . PHE B 1 12 ? -1.038 18.891 7.273 1 54.62 12 PHE B CA 1
ATOM 702 C C . PHE B 1 12 ? 0.259 18.141 6.996 1 54.62 12 PHE B C 1
ATOM 704 O O . PHE B 1 12 ? 1.124 18.047 7.867 1 54.62 12 PHE B O 1
ATOM 711 N N . ILE B 1 13 ? 0.118 17.109 6.121 1 60.84 13 ILE B N 1
ATOM 712 C CA . ILE B 1 13 ? 1.374 16.516 5.68 1 60.84 13 ILE B CA 1
ATOM 713 C C . ILE B 1 13 ? 2.143 17.5 4.812 1 60.84 13 ILE B C 1
ATOM 715 O O . ILE B 1 13 ? 1.617 18 3.816 1 60.84 13 ILE B O 1
ATOM 719 N N . LYS B 1 14 ? 3.119 18.016 5.336 1 68.06 14 LYS B N 1
ATOM 720 C CA . LYS B 1 14 ? 3.924 19 4.629 1 68.06 14 LYS B CA 1
ATOM 721 C C . LYS B 1 14 ? 4.461 18.453 3.316 1 68.06 14 LYS B C 1
ATOM 723 O O . LYS B 1 14 ? 4.496 19.141 2.305 1 68.06 14 LYS B O 1
ATOM 728 N N . SER B 1 15 ? 4.867 17.109 3.383 1 76.25 15 SER B N 1
ATOM 729 C CA . SER B 1 15 ? 5.402 16.453 2.195 1 76.25 15 SER B CA 1
ATOM 730 C C . SER B 1 15 ? 4.734 15.102 1.957 1 76.25 15 SER B C 1
ATOM 732 O O . SER B 1 15 ? 4.293 14.445 2.902 1 76.25 15 SER B O 1
ATOM 734 N N . ALA B 1 16 ? 4.691 14.781 0.748 1 86.06 16 ALA B N 1
ATOM 735 C CA . ALA B 1 16 ? 4.133 13.484 0.376 1 86.06 16 ALA B CA 1
ATOM 736 C C . ALA B 1 16 ? 4.926 12.344 1.005 1 86.06 16 ALA B C 1
ATOM 738 O O . ALA B 1 16 ? 6.156 12.391 1.055 1 86.06 16 ALA B O 1
ATOM 739 N N . LYS B 1 17 ? 4.223 11.484 1.592 1 93.19 17 LYS B N 1
ATOM 740 C CA . LYS B 1 17 ? 4.832 10.266 2.123 1 93.19 17 LYS B CA 1
ATOM 741 C C . LYS B 1 17 ? 4.742 9.117 1.117 1 93.19 17 LYS B C 1
ATOM 743 O O . LYS B 1 17 ? 3.891 9.133 0.228 1 93.19 17 LYS B O 1
ATOM 748 N N . TYR B 1 18 ? 5.707 8.18 1.281 1 96.12 18 TYR B N 1
ATOM 749 C CA . TYR B 1 18 ? 5.852 7.098 0.313 1 96.12 18 TYR B CA 1
ATOM 750 C C . TYR B 1 18 ? 6.168 5.781 1.01 1 96.12 18 TYR B C 1
ATOM 752 O O . TYR B 1 18 ? 6.98 5.742 1.938 1 96.12 18 TYR B O 1
ATOM 760 N N . CYS B 1 19 ? 5.473 4.719 0.589 1 98.12 19 CYS B N 1
ATOM 761 C CA . CYS B 1 19 ? 5.852 3.367 0.99 1 98.12 19 CYS B CA 1
ATOM 762 C C . CYS B 1 19 ? 5.754 2.402 -0.185 1 98.12 19 CYS B C 1
ATOM 764 O O . CYS B 1 19 ? 5.207 2.746 -1.234 1 98.12 19 CYS B O 1
ATOM 766 N N . SER B 1 20 ? 6.453 1.312 -0.017 1 98.31 20 SER B N 1
ATOM 767 C CA . SER B 1 20 ? 6.285 0.217 -0.967 1 98.31 20 SER B CA 1
ATOM 768 C C . SER B 1 20 ? 5.816 -1.055 -0.269 1 98.31 20 SER B C 1
ATOM 770 O O . SER B 1 20 ? 5.98 -1.199 0.944 1 98.31 20 SER B O 1
ATOM 772 N N . ILE B 1 21 ? 5.145 -1.876 -1.016 1 97.56 21 ILE B N 1
ATOM 773 C CA . ILE B 1 21 ? 4.602 -3.121 -0.486 1 97.56 21 ILE B CA 1
ATOM 774 C C . ILE B 1 21 ? 4.93 -4.273 -1.435 1 97.56 21 ILE B C 1
ATOM 776 O O . ILE B 1 21 ? 4.738 -4.16 -2.646 1 97.56 21 ILE B O 1
ATOM 780 N N . GLU B 1 22 ? 5.516 -5.285 -0.919 1 94.88 22 GLU B N 1
ATOM 781 C CA . GLU B 1 22 ? 5.77 -6.535 -1.635 1 94.88 22 GLU B CA 1
ATOM 782 C C . GLU B 1 22 ? 4.777 -7.617 -1.218 1 94.88 22 GLU B C 1
ATOM 784 O O . GLU B 1 22 ? 4.449 -7.746 -0.037 1 94.88 22 GLU B O 1
ATOM 789 N N . GLN B 1 23 ? 4.281 -8.352 -2.182 1 91.88 23 GLN B N 1
ATOM 790 C CA . GLN B 1 23 ? 3.422 -9.5 -1.913 1 91.88 23 GLN B CA 1
ATOM 791 C C . GLN B 1 23 ? 4.035 -10.789 -2.465 1 91.88 23 GLN B C 1
ATOM 793 O O . GLN B 1 23 ? 4.48 -10.82 -3.613 1 91.88 23 GLN B O 1
ATOM 798 N N . ASP B 1 24 ? 4.133 -11.812 -1.589 1 86.25 24 ASP B N 1
ATOM 799 C CA . ASP B 1 24 ? 4.488 -13.156 -2.035 1 86.25 24 ASP B CA 1
ATOM 800 C C . ASP B 1 24 ? 3.582 -14.203 -1.393 1 86.25 24 ASP B C 1
ATOM 802 O O . ASP B 1 24 ? 2.492 -13.883 -0.912 1 86.25 24 ASP B O 1
ATOM 806 N N . ASN B 1 25 ? 3.963 -15.445 -1.488 1 82.19 25 ASN B N 1
ATOM 807 C CA . ASN B 1 25 ? 3.119 -16.531 -1.013 1 82.19 25 ASN B CA 1
ATOM 808 C C . ASN B 1 25 ? 2.955 -16.5 0.504 1 82.19 25 ASN B C 1
ATOM 810 O O . ASN B 1 25 ? 2.049 -17.125 1.052 1 82.19 25 ASN B O 1
ATOM 814 N N . GLU B 1 26 ? 3.85 -15.727 1.102 1 83.19 26 GLU B N 1
ATOM 815 C CA . GLU B 1 26 ? 3.816 -15.664 2.561 1 83.19 26 GLU B CA 1
ATOM 816 C C . GLU B 1 26 ? 2.924 -14.523 3.045 1 83.19 26 GLU B C 1
ATOM 818 O O . GLU B 1 26 ? 2.477 -14.523 4.191 1 83.19 26 GLU B O 1
ATOM 823 N N . GLY B 1 27 ? 2.629 -13.562 2.225 1 89.44 27 GLY B N 1
ATOM 824 C CA . GLY B 1 27 ? 1.814 -12.422 2.621 1 89.44 27 GLY B CA 1
ATOM 825 C C . GLY B 1 27 ? 2.326 -11.102 2.074 1 89.44 27 GLY B C 1
ATOM 826 O O . GLY B 1 27 ? 2.758 -11.023 0.922 1 89.44 27 GLY B O 1
ATOM 827 N N . PHE B 1 28 ? 2.17 -10.031 2.91 1 93.06 28 PHE B N 1
ATOM 828 C CA . PHE B 1 28 ? 2.539 -8.68 2.514 1 93.06 28 PHE B CA 1
ATOM 829 C C . PHE B 1 28 ? 3.705 -8.172 3.352 1 93.06 28 PHE B C 1
ATOM 831 O O . PHE B 1 28 ? 3.723 -8.344 4.574 1 93.06 28 PHE B O 1
ATOM 838 N N . ARG B 1 29 ? 4.684 -7.648 2.689 1 96.38 29 ARG B N 1
ATOM 839 C CA . ARG B 1 29 ? 5.762 -6.918 3.352 1 96.38 29 ARG B CA 1
ATOM 840 C C . ARG B 1 29 ? 5.609 -5.414 3.156 1 96.38 29 ARG B C 1
ATOM 842 O O . ARG B 1 29 ? 5.574 -4.93 2.023 1 96.38 29 ARG B O 1
ATOM 849 N N . PHE B 1 30 ? 5.492 -4.684 4.215 1 97.88 30 PHE B N 1
ATOM 850 C CA . PHE B 1 30 ? 5.301 -3.238 4.219 1 97.88 30 PHE B CA 1
ATOM 851 C C . PHE B 1 30 ? 6.621 -2.52 4.48 1 97.88 30 PHE B C 1
ATOM 853 O O . PHE B 1 30 ? 7.281 -2.773 5.488 1 97.88 30 PHE B O 1
ATOM 860 N N . ILE B 1 31 ? 6.988 -1.592 3.549 1 98.62 31 ILE B N 1
ATOM 861 C CA . ILE B 1 31 ? 8.312 -0.981 3.535 1 98.62 31 ILE B CA 1
ATOM 862 C C . ILE B 1 31 ? 8.18 0.539 3.58 1 98.62 31 ILE B C 1
ATOM 864 O O . ILE B 1 31 ? 7.926 1.176 2.555 1 98.62 31 ILE B O 1
ATOM 868 N N . PRO B 1 32 ? 8.383 1.158 4.723 1 98.25 32 PRO B N 1
ATOM 869 C CA . PRO B 1 32 ? 8.32 2.619 4.816 1 98.25 32 PRO B CA 1
ATOM 870 C C . PRO B 1 32 ? 9.57 3.297 4.254 1 98.25 32 PRO B C 1
ATOM 872 O O . PRO B 1 32 ? 10.656 2.721 4.285 1 98.25 32 PRO B O 1
ATOM 875 N N . HIS B 1 33 ? 9.398 4.477 3.736 1 97.94 33 HIS B N 1
ATOM 876 C CA . HIS B 1 33 ? 10.508 5.211 3.145 1 97.94 33 HIS B CA 1
ATOM 877 C C . HIS B 1 33 ? 10.641 6.602 3.762 1 97.94 33 HIS B C 1
ATOM 879 O O . HIS B 1 33 ? 9.656 7.176 4.227 1 97.94 33 HIS B O 1
ATOM 885 N N . LYS B 1 34 ? 11.781 7.121 3.818 1 96 34 LYS B N 1
ATOM 886 C CA . LYS B 1 34 ? 12.102 8.508 4.121 1 96 34 LYS B CA 1
ATOM 887 C C . LYS B 1 34 ? 12.234 9.336 2.842 1 96 34 LYS B C 1
ATOM 889 O O . LYS B 1 34 ? 12.938 8.945 1.914 1 96 34 LYS B O 1
ATOM 894 N N . ASN B 1 35 ? 11.461 10.367 2.742 1 94 35 ASN B N 1
ATOM 895 C CA . ASN B 1 35 ? 11.617 11.336 1.669 1 94 35 ASN B CA 1
ATOM 896 C C . ASN B 1 35 ? 12.844 12.227 1.891 1 94 35 ASN B C 1
ATOM 898 O O . ASN B 1 35 ? 12.875 13.031 2.824 1 94 35 ASN B O 1
ATOM 902 N N . MET B 1 36 ? 13.836 12.055 1.061 1 92.81 36 MET B N 1
ATOM 903 C CA . MET B 1 36 ? 15.125 12.734 1.237 1 92.81 36 MET B CA 1
ATOM 904 C C . MET B 1 36 ? 15.125 14.094 0.552 1 92.81 36 MET B C 1
ATOM 906 O O . MET B 1 36 ? 16.172 14.703 0.369 1 92.81 36 MET B O 1
ATOM 910 N N . GLY B 1 37 ? 13.938 14.516 0.198 1 86.38 37 GLY B N 1
ATOM 911 C CA . GLY B 1 37 ? 13.781 15.812 -0.432 1 86.38 37 GLY B CA 1
ATOM 912 C C . GLY B 1 37 ? 13.914 15.766 -1.943 1 86.38 37 GLY B C 1
ATOM 913 O O . GLY B 1 37 ? 13.984 14.68 -2.529 1 86.38 37 GLY B O 1
ATOM 914 N N . LYS B 1 38 ? 13.859 16.922 -2.684 1 83.38 38 LYS B N 1
ATOM 915 C CA . LYS B 1 38 ? 13.75 17.125 -4.125 1 83.38 38 LYS B CA 1
ATOM 916 C C . LYS B 1 38 ? 14.82 16.328 -4.871 1 83.38 38 LYS B C 1
ATOM 918 O O . LYS B 1 38 ? 14.547 15.75 -5.922 1 83.38 38 LYS B O 1
ATOM 923 N N . ASN B 1 39 ? 15.969 16.172 -4.34 1 86.75 39 ASN B N 1
ATOM 924 C CA . ASN B 1 39 ? 17.047 15.531 -5.086 1 86.75 39 ASN B CA 1
ATOM 925 C C . ASN B 1 39 ? 17.516 14.25 -4.406 1 86.75 39 ASN B C 1
ATOM 927 O O . ASN B 1 39 ? 18.469 13.609 -4.867 1 86.75 39 ASN B O 1
ATOM 931 N N . GLY B 1 40 ? 16.984 13.938 -3.348 1 90.5 40 GLY B N 1
ATOM 932 C CA . GLY B 1 40 ? 17.516 12.828 -2.574 1 90.5 40 GLY B CA 1
ATOM 933 C C . GLY B 1 40 ? 16.75 11.539 -2.764 1 90.5 40 GLY B C 1
ATOM 934 O O . GLY B 1 40 ? 17.203 10.469 -2.35 1 90.5 40 GLY B O 1
ATOM 935 N N . GLY B 1 41 ? 15.555 11.609 -3.428 1 91 41 GLY B N 1
ATOM 936 C CA . GLY B 1 41 ? 14.75 10.406 -3.633 1 91 41 GLY B CA 1
ATOM 937 C C . GLY B 1 41 ? 14.18 9.844 -2.346 1 91 41 GLY B C 1
ATOM 938 O O . GLY B 1 41 ? 13.797 10.602 -1.451 1 91 41 GLY B O 1
ATOM 939 N N . TYR B 1 42 ? 13.891 8.539 -2.289 1 94.38 42 TYR B N 1
ATOM 940 C CA . TYR B 1 42 ? 13.352 7.832 -1.131 1 94.38 42 TYR B CA 1
ATOM 941 C C . TYR B 1 42 ? 14.32 6.758 -0.65 1 94.38 42 TYR B C 1
ATOM 943 O O . TYR B 1 42 ? 14.945 6.062 -1.461 1 94.38 42 TYR B O 1
ATOM 951 N N . GLU B 1 43 ? 14.484 6.766 0.678 1 96.81 43 GLU B N 1
ATOM 952 C CA . GLU B 1 43 ? 15.305 5.73 1.298 1 96.81 43 GLU B CA 1
ATOM 953 C C . GLU B 1 43 ? 14.469 4.852 2.227 1 96.81 43 GLU B C 1
ATOM 955 O O . GLU B 1 43 ? 13.625 5.352 2.975 1 96.81 43 GLU B O 1
ATOM 960 N N . VAL B 1 44 ? 14.836 3.52 2.217 1 97.94 44 VAL B N 1
ATOM 961 C CA . VAL B 1 44 ? 14.109 2.57 3.055 1 97.94 44 VAL B CA 1
ATOM 962 C C . VAL B 1 44 ? 14.453 2.812 4.523 1 97.94 44 VAL B C 1
ATOM 964 O O . VAL B 1 44 ? 15.617 3.012 4.875 1 97.94 44 VAL B O 1
ATOM 967 N N . ILE B 1 45 ? 13.391 2.902 5.355 1 98 45 ILE B N 1
ATOM 968 C CA . ILE B 1 45 ? 13.586 2.842 6.801 1 98 45 ILE B CA 1
ATOM 969 C C . ILE B 1 45 ? 13.547 1.387 7.266 1 98 45 ILE B C 1
ATOM 971 O O . ILE B 1 45 ? 12.508 0.886 7.684 1 98 45 ILE B O 1
ATOM 975 N N . GLN B 1 46 ? 14.703 0.748 7.246 1 98.12 46 GLN B N 1
ATOM 976 C CA . GLN B 1 46 ? 14.852 -0.699 7.363 1 98.12 46 GLN B CA 1
ATOM 977 C C . GLN B 1 46 ? 14.289 -1.203 8.688 1 98.12 46 GLN B C 1
ATOM 979 O O . GLN B 1 46 ? 13.672 -2.268 8.742 1 98.12 46 GLN B O 1
ATOM 984 N N . GLN B 1 47 ? 14.438 -0.427 9.727 1 98 47 GLN B N 1
ATOM 985 C CA . GLN B 1 47 ? 14.102 -0.897 11.07 1 98 47 GLN B CA 1
ATOM 986 C C . GLN B 1 47 ? 12.586 -0.994 11.258 1 98 47 GLN B C 1
ATOM 988 O O . GLN B 1 47 ? 12.117 -1.625 12.203 1 98 47 GLN B O 1
ATOM 993 N N . ASN B 1 48 ? 11.836 -0.354 10.383 1 98.12 48 ASN B N 1
ATOM 994 C CA . ASN B 1 48 ? 10.391 -0.323 10.555 1 98.12 48 ASN B CA 1
ATOM 995 C C . ASN B 1 48 ? 9.68 -1.149 9.484 1 98.12 48 ASN B C 1
ATOM 997 O O . ASN B 1 48 ? 8.461 -1.049 9.32 1 98.12 48 ASN B O 1
ATOM 1001 N N . VAL B 1 49 ? 10.445 -1.978 8.719 1 98.31 49 VAL B N 1
ATOM 1002 C CA . VAL B 1 49 ? 9.844 -2.92 7.781 1 98.31 49 VAL B CA 1
ATOM 1003 C C . VAL B 1 49 ? 9.133 -4.027 8.555 1 98.31 49 VAL B C 1
ATOM 1005 O O . VAL B 1 49 ? 9.656 -4.543 9.539 1 98.31 49 VAL B O 1
ATOM 1008 N N . PHE B 1 50 ? 7.84 -4.355 8.047 1 97.88 50 PHE B N 1
ATOM 1009 C CA . PHE B 1 50 ? 7.148 -5.445 8.727 1 97.88 50 PHE B CA 1
ATOM 1010 C C . PHE B 1 50 ? 6.32 -6.258 7.734 1 97.88 50 PHE B C 1
ATOM 1012 O O . PHE B 1 50 ? 6.035 -5.797 6.629 1 97.88 50 PHE B O 1
ATOM 1019 N N . THR B 1 51 ? 5.973 -7.535 8.203 1 95.62 51 THR B N 1
ATOM 1020 C CA . THR B 1 51 ? 5.246 -8.477 7.355 1 95.62 51 THR B CA 1
ATOM 1021 C C . THR B 1 51 ? 3.889 -8.82 7.969 1 95.62 51 THR B C 1
ATOM 1023 O O . THR B 1 51 ? 3.783 -9.031 9.18 1 95.62 51 THR B O 1
ATOM 1026 N N . LEU B 1 52 ? 2.887 -8.68 7.168 1 94.62 52 LEU B N 1
ATOM 1027 C CA . LEU B 1 52 ? 1.584 -9.258 7.488 1 94.62 52 LEU B CA 1
ATOM 1028 C C . LEU B 1 52 ? 1.422 -10.633 6.848 1 94.62 52 LEU B C 1
ATOM 1030 O O . LEU B 1 52 ? 1.26 -10.734 5.633 1 94.62 52 LEU B O 1
ATOM 1034 N N . LYS B 1 53 ? 1.515 -11.648 7.664 1 89.06 53 LYS B N 1
ATOM 1035 C CA . LYS B 1 53 ? 1.32 -13.008 7.164 1 89.06 53 LYS B CA 1
ATOM 1036 C C . LYS B 1 53 ? -0.151 -13.273 6.859 1 89.06 53 LYS B C 1
ATOM 1038 O O . LYS B 1 53 ? -1.023 -12.977 7.68 1 89.06 53 LYS B O 1
ATOM 1043 N N . THR B 1 54 ? -0.348 -13.562 5.656 1 79.94 54 THR B N 1
ATOM 1044 C CA . THR B 1 54 ? -1.69 -13.969 5.25 1 79.94 54 THR B CA 1
ATOM 1045 C C . THR B 1 54 ? -1.694 -15.406 4.75 1 79.94 54 THR B C 1
ATOM 1047 O O . THR B 1 54 ? -1.164 -15.703 3.678 1 79.94 54 THR B O 1
ATOM 1050 N N . PRO B 1 55 ? -2.043 -16.297 5.512 1 67.06 55 PRO B N 1
ATOM 1051 C CA . PRO B 1 55 ? -2.068 -17.688 5.031 1 67.06 55 PRO B CA 1
ATOM 1052 C C . PRO B 1 55 ? -2.943 -17.859 3.791 1 67.06 55 PRO B C 1
ATOM 1054 O O . PRO B 1 55 ? -3.955 -17.172 3.643 1 67.06 55 PRO B O 1
ATOM 1057 N N . PHE B 1 56 ? -2.416 -18.562 2.816 1 63.38 56 PHE B N 1
ATOM 1058 C CA . PHE B 1 56 ? -3.035 -18.781 1.514 1 63.38 56 PHE B CA 1
ATOM 1059 C C . PHE B 1 56 ? -4.484 -19.219 1.671 1 63.38 56 PHE B C 1
ATOM 1061 O O . PHE B 1 56 ? -5.332 -18.891 0.834 1 63.38 56 PHE B O 1
ATOM 1068 N N . ASP B 1 57 ? -4.828 -19.844 2.719 1 63.56 57 ASP B N 1
ATOM 1069 C CA . ASP B 1 57 ? -6.152 -20.453 2.857 1 63.56 57 ASP B CA 1
ATOM 1070 C C . ASP B 1 57 ? -7.094 -19.531 3.629 1 63.56 57 ASP B C 1
ATOM 1072 O O . ASP B 1 57 ? -8.266 -19.844 3.822 1 63.56 57 ASP B O 1
ATOM 1076 N N . GLU B 1 58 ? -6.594 -18.438 3.898 1 66.38 58 GLU B N 1
ATOM 1077 C CA . GLU B 1 58 ? -7.438 -17.562 4.715 1 66.38 58 GLU B CA 1
ATOM 1078 C C . GLU B 1 58 ? -7.996 -16.406 3.889 1 66.38 58 GLU B C 1
ATOM 1080 O O . GLU B 1 58 ? -7.367 -15.961 2.93 1 66.38 58 GLU B O 1
ATOM 1085 N N . ILE B 1 59 ? -9.305 -16.109 4.109 1 72.19 59 ILE B N 1
ATOM 1086 C CA . ILE B 1 59 ? -9.93 -14.922 3.533 1 72.19 59 ILE B CA 1
ATOM 1087 C C . ILE B 1 59 ? -9.156 -13.68 3.961 1 72.19 59 ILE B C 1
ATOM 1089 O O . ILE B 1 59 ? -8.805 -13.531 5.137 1 72.19 59 ILE B O 1
ATOM 1093 N N . LEU B 1 60 ? -8.859 -12.93 2.982 1 77.5 60 LEU B N 1
ATOM 1094 C CA . LEU B 1 60 ? -8.133 -11.695 3.275 1 77.5 60 LEU B CA 1
ATOM 1095 C C . LEU B 1 60 ? -8.945 -10.797 4.195 1 77.5 60 LEU B C 1
ATOM 1097 O O . LEU B 1 60 ? -10.125 -10.531 3.936 1 77.5 60 LEU B O 1
ATOM 1101 N N . ASP B 1 61 ? -8.398 -10.5 5.312 1 87.06 61 ASP B N 1
ATOM 1102 C CA . ASP B 1 61 ? -8.977 -9.492 6.195 1 87.06 61 ASP B CA 1
ATOM 1103 C C . ASP B 1 61 ? -8.57 -8.086 5.758 1 87.06 61 ASP B C 1
ATOM 1105 O O . ASP B 1 61 ? -7.492 -7.605 6.109 1 87.06 61 ASP B O 1
ATOM 1109 N N . LEU B 1 62 ? -9.5 -7.488 5.004 1 88.44 62 LEU B N 1
ATOM 1110 C CA . LEU B 1 62 ? -9.203 -6.199 4.395 1 88.44 62 LEU B CA 1
ATOM 1111 C C . LEU B 1 62 ? -8.953 -5.137 5.461 1 88.44 62 LEU B C 1
ATOM 1113 O O . LEU B 1 62 ? -8.125 -4.246 5.266 1 88.44 62 LEU B O 1
ATOM 1117 N N . ALA B 1 63 ? -9.688 -5.246 6.555 1 89.44 63 ALA B N 1
ATOM 1118 C CA . ALA B 1 63 ? -9.469 -4.289 7.633 1 89.44 63 ALA B CA 1
ATOM 1119 C C . ALA B 1 63 ? -8.062 -4.426 8.211 1 89.44 63 ALA B C 1
ATOM 1121 O O . ALA B 1 63 ? -7.43 -3.43 8.562 1 89.44 63 ALA B O 1
ATOM 1122 N N . LYS B 1 64 ? -7.645 -5.609 8.297 1 91.31 64 LYS B N 1
ATOM 1123 C CA . LYS B 1 64 ? -6.293 -5.855 8.789 1 91.31 64 LYS B CA 1
ATOM 1124 C C . LYS B 1 64 ? -5.246 -5.332 7.805 1 91.31 64 LYS B C 1
ATOM 1126 O O . LYS B 1 64 ? -4.227 -4.773 8.219 1 91.31 64 LYS B O 1
ATOM 1131 N N . ILE B 1 65 ? -5.504 -5.555 6.578 1 91.94 65 ILE B N 1
ATOM 1132 C CA . ILE B 1 65 ? -4.617 -5.043 5.539 1 91.94 65 ILE B CA 1
ATOM 1133 C C . ILE B 1 65 ? -4.598 -3.518 5.582 1 91.94 65 ILE B C 1
ATOM 1135 O O . ILE B 1 65 ? -3.529 -2.902 5.543 1 91.94 65 ILE B O 1
ATOM 1139 N N . GLY B 1 66 ? -5.742 -2.951 5.637 1 93.31 66 GLY B N 1
ATOM 1140 C CA . GLY B 1 66 ? -5.832 -1.504 5.75 1 93.31 66 GLY B CA 1
ATOM 1141 C C . GLY B 1 66 ? -5.125 -0.957 6.977 1 93.31 66 GLY B C 1
ATOM 1142 O O . GLY B 1 66 ? -4.449 0.071 6.902 1 93.31 66 GLY B O 1
ATOM 1143 N N . ASP B 1 67 ? -5.324 -1.644 8.055 1 92.56 67 ASP B N 1
ATOM 1144 C CA . ASP B 1 67 ? -4.645 -1.252 9.289 1 92.56 67 ASP B CA 1
ATOM 1145 C C . ASP B 1 67 ? -3.127 -1.296 9.117 1 92.56 67 ASP B C 1
ATOM 1147 O O . ASP B 1 67 ? -2.414 -0.419 9.602 1 92.56 67 ASP B O 1
ATOM 1151 N N . SER B 1 68 ? -2.66 -2.312 8.438 1 95.44 68 SER B N 1
ATOM 1152 C CA . SER B 1 68 ? -1.229 -2.455 8.195 1 95.44 6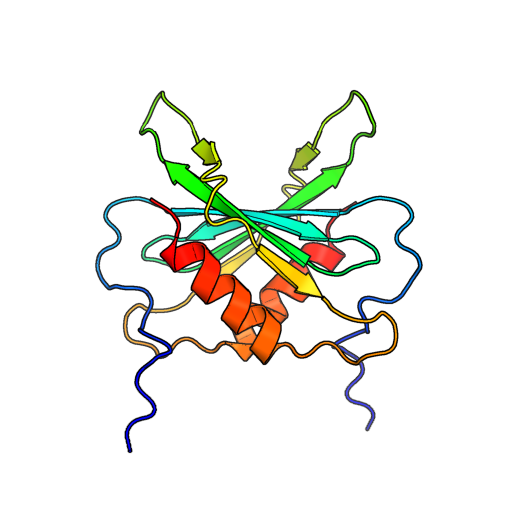8 SER B CA 1
ATOM 1153 C C . SER B 1 68 ? -0.704 -1.332 7.309 1 95.44 68 SER B C 1
ATOM 1155 O O . SER B 1 68 ? 0.396 -0.821 7.527 1 95.44 68 SER B O 1
ATOM 1157 N N . LEU B 1 69 ? -1.457 -0.965 6.348 1 94.69 69 LEU B N 1
ATOM 1158 C CA . LEU B 1 69 ? -1.055 0.153 5.504 1 94.69 69 LEU B CA 1
ATOM 1159 C C . LEU B 1 69 ? -1.022 1.453 6.297 1 94.69 69 LEU B C 1
ATOM 1161 O O . LEU B 1 69 ? -0.084 2.242 6.168 1 94.69 69 LEU B O 1
ATOM 1165 N N . ASN B 1 70 ? -2.008 1.647 7.02 1 91.06 70 ASN B N 1
ATOM 1166 C CA . ASN B 1 70 ? -2.012 2.83 7.875 1 91.06 70 ASN B CA 1
ATOM 1167 C C . ASN B 1 70 ? -0.782 2.875 8.773 1 91.06 70 ASN B C 1
ATOM 1169 O O . ASN B 1 70 ? -0.144 3.92 8.914 1 91.06 70 ASN B O 1
ATOM 1173 N N . LYS B 1 71 ? -0.518 1.803 9.398 1 94.12 71 LYS B N 1
ATOM 1174 C CA . LYS B 1 71 ? 0.619 1.69 10.305 1 94.12 71 LYS B CA 1
ATOM 1175 C C . LYS B 1 71 ? 1.93 1.999 9.586 1 94.12 71 LYS B C 1
ATOM 1177 O O . LYS B 1 71 ? 2.797 2.682 10.133 1 94.12 71 LYS B O 1
ATOM 1182 N N . VAL B 1 72 ? 2.117 1.452 8.352 1 96.94 72 VAL B N 1
ATOM 1183 C CA . VAL B 1 72 ? 3.395 1.661 7.68 1 96.94 72 VAL B CA 1
ATOM 1184 C C . VAL B 1 72 ? 3.596 3.148 7.402 1 96.94 72 VAL B C 1
ATOM 1186 O O . VAL B 1 72 ? 4.719 3.652 7.457 1 96.94 72 VAL B O 1
ATOM 1189 N N . PHE B 1 73 ? 2.555 3.877 7.094 1 93.69 73 PHE B N 1
ATOM 1190 C CA . PHE B 1 73 ? 2.693 5.301 6.801 1 93.69 73 PHE B CA 1
ATOM 1191 C C . PHE B 1 73 ? 3.051 6.078 8.062 1 93.69 73 PHE B C 1
ATOM 1193 O O . PHE B 1 73 ? 3.65 7.152 7.988 1 93.69 73 PHE B O 1
ATOM 1200 N N . GLU B 1 74 ? 2.719 5.59 9.203 1 91.56 74 GLU B N 1
ATOM 1201 C CA . GLU B 1 74 ? 3.156 6.207 10.453 1 91.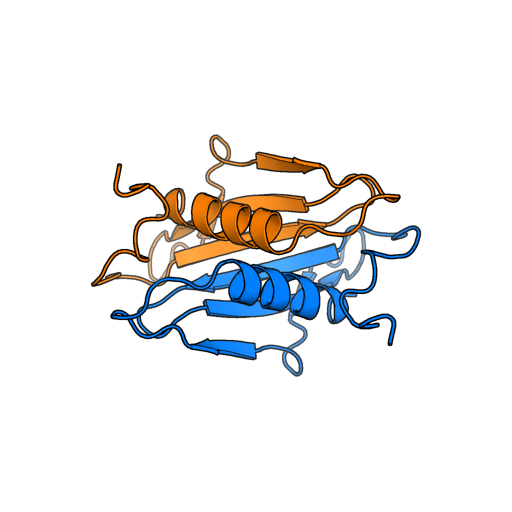56 74 GLU B CA 1
ATOM 1202 C C . GLU B 1 74 ? 4.676 6.176 10.578 1 91.56 74 GLU B C 1
ATOM 1204 O O . GLU B 1 74 ? 5.262 6.996 11.289 1 91.56 74 GLU B O 1
ATOM 1209 N N . PHE B 1 75 ? 5.246 5.234 9.836 1 95.62 75 PHE B N 1
ATOM 1210 C CA . PHE B 1 75 ? 6.691 5.066 9.93 1 95.62 75 PHE B CA 1
ATOM 1211 C C . PHE B 1 75 ? 7.398 5.859 8.836 1 95.62 75 PHE B C 1
ATOM 1213 O O . PHE B 1 75 ? 8.625 6.012 8.859 1 95.62 75 PHE B O 1
ATOM 1220 N N . CYS B 1 76 ? 6.645 6.293 7.836 1 94.69 76 CYS B N 1
ATOM 1221 C CA . CYS B 1 76 ? 7.254 7.055 6.75 1 94.69 76 CYS B CA 1
ATOM 1222 C C . CYS B 1 76 ? 7.633 8.453 7.215 1 94.69 76 CYS B C 1
ATOM 1224 O O . CYS B 1 76 ? 7.016 9 8.133 1 94.69 76 CYS B O 1
ATOM 1226 N N . GLU B 1 77 ? 8.688 9.07 6.504 1 90.5 77 GLU B N 1
ATOM 1227 C CA . GLU B 1 77 ? 9.211 10.375 6.883 1 90.5 77 GLU B CA 1
ATOM 1228 C C . GLU B 1 77 ? 9.297 11.305 5.676 1 90.5 77 GLU B C 1
ATOM 1230 O O . GLU B 1 77 ? 9.531 10.859 4.551 1 90.5 77 GLU B O 1
#

Sequence (154 aa):
MNIAGVKSWSTFIKSAKYCSIEQDNEGFRFIPHKNMGKNGGYEVIQQNVFTLKTPFDEILDLAKIGDSLNKVFEFCEMNIAGVKSWSTFIKSAKYCSIEQDNEGFRFIPHKNMGKNGGYEVIQQNVFTLKTPFDEILDLAKIGDSLNKVFEFCE

Secondary structure (DSSP, 8-state):
---TTS--S-S--SS-EEEEEEEETTEEEEEEEEE--TTT-EEE-GGG-EEEE--TTS---HHHHHHHHHHHHHH--/-----S----S--SS-EEEEEEEETTEEEEEEEEE--TTT-EEE-GGG-EEEE--TTS---HHHHHHHHHHHHHH--

Foldseek 3Di:
DVP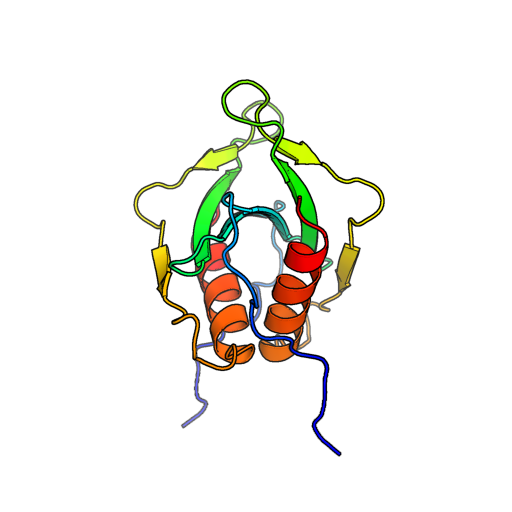PPLPDVDDDPVDDFDWDWDQDQQAIKTWGWEDPPDPPGTHTPVVLIDGDGDHPPDDDDVVVVVVVVSVSRVVHD/DVPPPLDDPDDCPVDDFDWDWDQDQQAIKTWGWEDPPDPPHTDTPVVLIDGDGDHPPDDDPVVVVVSVVSVSRVVHD

pLDDT: mean 81.77, std 20.65, range [20.47, 98.62]

Organism: NCBI:txid1859131

Nearest PDB structures (foldseek):
  2dvy-assembly4_C  TM=4.441E-01  e=3.075E+00  Pyrococcus abyssi
  5u02-assembly1_A  TM=4.381E-01  e=5.874E+00  Staphylococcus aureus
  3f3f-assembly1_D  TM=3.194E-01  e=8.119E+00  Saccharomyces cerevisiae
  2dvy-assembly4_C  TM=4.440E-01  e=3.114E+00  Pyrococcus abyssi
  6dv5-assembly1_T  TM=4.486E-01  e=5.258E+00  Homo sapiens

Solvent-accessible surface area (backbone atoms only — not comparable to full-atom values): 8727 Å² total; per-residue (Å²): 134,73,83,71,73,77,62,44,79,67,67,88,54,89,60,64,32,41,34,37,39,37,38,49,65,62,23,37,37,39,38,16,18,32,56,56,51,97,86,55,49,72,41,76,40,72,90,65,48,48,70,50,75,42,59,75,88,45,77,76,54,35,46,58,46,13,47,50,52,54,53,35,56,73,65,27,71,132,76,84,72,72,79,66,54,75,71,70,86,52,90,60,62,32,42,34,37,37,39,36,49,74,61,24,37,37,40,38,16,18,32,58,56,51,97,84,55,50,71,42,75,41,71,92,66,48,47,72,51,75,42,60,68,88,43,76,72,54,36,46,57,48,13,47,50,53,54,52,37,56,72,65,27,71

Radius of gyration: 15.45 Å; Cα contacts (8 Å, |Δi|>4): 306; chains: 2; bounding box: 43×40×43 Å

InterPro domains:
  IPR037891 Immunity protein Cdil-like superfamily [G3DSA:3.40.1590.10] (1-77)
  IPR037891 Immunity protein Cdil-like superfamily [SSF160207] (1-77)